Protein AF-A0A0B1RW15-F1 (afdb_monomer)

Radius of gyration: 26.06 Å; Cα contacts (8 Å, |Δi|>4): 80; chains: 1; bounding box: 58×46×74 Å

Secondary structure (DSSP, 8-state):
-PPPPP------S------EEEEEETTTEEEEEE-HHHHHHHHTTS----GGGEEEEETT-TTS-HHHHHHHHHH-TT---EEEEE--S------

Structure (mmCIF, N/CA/C/O backbone):
data_AF-A0A0B1RW15-F1
#
_entry.id   AF-A0A0B1RW15-F1
#
loop_
_atom_site.group_PDB
_atom_site.id
_atom_site.type_symbol
_atom_site.label_atom_id
_atom_site.label_alt_id
_atom_site.label_comp_id
_atom_site.label_asym_id
_atom_site.label_entity_id
_atom_site.label_seq_id
_atom_site.pdbx_PDB_ins_code
_atom_site.Cartn_x
_atom_site.Cartn_y
_atom_site.Cartn_z
_atom_site.occupancy
_atom_site.B_iso_or_equiv
_atom_site.auth_seq_id
_atom_site.auth_comp_id
_atom_site.auth_asym_id
_atom_site.auth_atom_id
_atom_site.pdbx_PDB_model_num
ATOM 1 N N . MET A 1 1 ? 38.958 -29.297 -47.830 1.00 41.06 1 MET A N 1
ATOM 2 C CA . MET A 1 1 ? 37.946 -29.632 -46.806 1.00 41.06 1 MET A CA 1
ATOM 3 C C . MET A 1 1 ? 37.979 -28.522 -45.772 1.00 41.06 1 MET A C 1
ATOM 5 O O . MET A 1 1 ? 38.967 -28.417 -45.061 1.00 41.06 1 MET A O 1
ATOM 9 N N . LYS A 1 2 ? 37.009 -27.605 -45.810 1.00 40.44 2 LYS A N 1
ATOM 10 C CA . LYS A 1 2 ? 36.948 -26.427 -44.935 1.00 40.44 2 LYS A CA 1
ATOM 11 C C . LYS A 1 2 ? 35.933 -26.753 -43.839 1.00 40.44 2 LYS A C 1
ATOM 13 O O . LYS A 1 2 ? 34.801 -27.083 -44.165 1.00 40.44 2 LYS A O 1
ATOM 18 N N . THR A 1 3 ? 36.380 -26.771 -42.589 1.00 44.69 3 THR A N 1
ATOM 19 C CA . THR A 1 3 ? 35.571 -27.113 -41.415 1.00 44.69 3 THR A CA 1
ATOM 20 C C . THR A 1 3 ? 34.525 -26.028 -41.178 1.00 44.69 3 THR A C 1
ATOM 22 O O . THR A 1 3 ? 34.883 -24.874 -40.949 1.00 44.69 3 THR A O 1
ATOM 25 N N . GLU A 1 4 ? 33.248 -26.392 -41.266 1.00 47.50 4 GLU A N 1
ATOM 26 C CA . GLU A 1 4 ? 32.122 -25.534 -40.902 1.00 47.50 4 GLU A CA 1
ATOM 27 C C . GLU A 1 4 ? 31.978 -25.528 -39.377 1.00 47.50 4 GLU A C 1
ATOM 29 O O . GLU A 1 4 ? 31.779 -26.564 -38.744 1.00 47.50 4 GLU A O 1
ATOM 34 N N . THR A 1 5 ? 32.131 -24.356 -38.772 1.00 52.34 5 THR A N 1
ATOM 35 C CA . THR A 1 5 ? 31.755 -24.109 -37.377 1.00 52.34 5 THR A CA 1
ATOM 36 C C . THR A 1 5 ? 30.232 -24.024 -37.269 1.00 52.34 5 THR A C 1
ATOM 38 O O . THR A 1 5 ? 29.633 -23.275 -38.044 1.00 52.34 5 THR A O 1
ATOM 41 N N . PRO A 1 6 ? 29.591 -24.726 -36.318 1.00 46.72 6 PRO A N 1
ATOM 42 C CA . PRO A 1 6 ? 28.156 -24.608 -36.119 1.00 46.72 6 PRO A CA 1
ATOM 43 C C . PRO A 1 6 ? 27.838 -23.237 -35.517 1.00 46.72 6 PRO A C 1
ATOM 45 O O . PRO A 1 6 ? 28.369 -22.861 -34.471 1.00 46.72 6 PRO A O 1
ATOM 48 N N . VAL A 1 7 ? 26.972 -22.483 -36.191 1.00 52.69 7 VAL A N 1
ATOM 49 C CA . VAL A 1 7 ? 26.355 -21.278 -35.632 1.00 52.69 7 VAL A CA 1
ATOM 50 C C . VAL A 1 7 ? 25.338 -21.747 -34.596 1.00 52.69 7 VAL A C 1
ATOM 52 O O . VAL A 1 7 ? 24.288 -22.278 -34.947 1.00 52.69 7 VAL A O 1
ATOM 55 N N . VAL A 1 8 ? 25.671 -21.593 -33.316 1.00 50.97 8 VAL A N 1
ATOM 56 C CA . VAL A 1 8 ? 24.715 -21.788 -32.223 1.00 50.97 8 VAL A CA 1
ATOM 57 C C . VAL A 1 8 ? 23.855 -20.529 -32.154 1.00 50.97 8 VAL A C 1
ATOM 59 O O . VAL A 1 8 ? 24.303 -19.485 -31.686 1.00 50.97 8 VAL A O 1
ATOM 62 N N . SER A 1 9 ? 22.634 -20.620 -32.679 1.00 49.78 9 SER A N 1
ATOM 63 C CA . SER A 1 9 ? 21.585 -19.630 -32.443 1.00 49.78 9 SER A CA 1
ATOM 64 C C . SER A 1 9 ? 21.089 -19.804 -31.008 1.00 49.78 9 SER A C 1
ATOM 66 O O . SER A 1 9 ? 20.499 -20.829 -30.690 1.00 49.78 9 SER A O 1
ATOM 68 N N . LEU A 1 10 ? 21.350 -18.827 -30.135 1.00 51.31 10 LEU A N 1
ATOM 69 C CA . LEU A 1 10 ? 20.796 -18.755 -28.773 1.00 51.31 10 LEU A CA 1
ATOM 70 C C . LEU A 1 10 ? 19.471 -17.974 -28.743 1.00 51.31 10 LEU A C 1
ATOM 72 O O . LEU A 1 10 ? 19.195 -17.245 -27.798 1.00 51.31 10 LEU A O 1
ATOM 76 N N . LEU A 1 11 ? 18.670 -18.084 -29.800 1.00 53.00 11 LEU A N 1
ATOM 77 C CA . LEU A 1 11 ? 17.348 -17.463 -29.883 1.00 53.00 11 LEU A CA 1
ATOM 78 C C . LEU A 1 11 ? 16.269 -18.544 -29.920 1.00 53.00 11 LEU A C 1
ATOM 80 O O . LEU A 1 11 ? 15.441 -18.566 -30.819 1.00 53.00 11 LEU A O 1
ATOM 84 N N . ASP A 1 12 ? 16.320 -19.448 -28.949 1.00 48.28 12 ASP A N 1
ATOM 85 C CA . ASP A 1 12 ? 15.223 -20.353 -28.617 1.00 48.28 12 ASP A CA 1
ATOM 86 C C . ASP A 1 12 ? 14.981 -20.230 -27.115 1.00 48.28 12 ASP A C 1
ATOM 88 O O . ASP A 1 12 ? 15.368 -21.085 -26.332 1.00 48.28 12 ASP A O 1
ATOM 92 N N . ASP A 1 13 ? 14.442 -19.084 -26.719 1.00 43.59 13 ASP A N 1
ATOM 93 C CA . ASP A 1 13 ? 13.464 -18.993 -25.642 1.00 43.59 13 ASP A CA 1
ATOM 94 C C . ASP A 1 13 ? 12.800 -17.623 -25.741 1.00 43.59 13 ASP A C 1
ATOM 96 O O . ASP A 1 13 ? 13.438 -16.603 -26.004 1.00 43.59 13 ASP A O 1
ATOM 100 N N . SER A 1 14 ? 11.481 -17.620 -25.607 1.00 49.62 14 SER A N 1
ATOM 101 C CA . SER A 1 14 ? 10.624 -16.443 -25.615 1.00 49.62 14 SER A CA 1
ATOM 102 C C . SER A 1 14 ? 11.134 -15.385 -24.635 1.00 49.62 14 SER A C 1
ATOM 104 O O . SER A 1 14 ? 10.841 -15.435 -23.440 1.00 49.62 14 SER A O 1
ATOM 106 N N . VAL A 1 15 ? 11.878 -14.402 -25.134 1.00 52.00 15 VAL A N 1
ATOM 107 C CA . VAL A 1 15 ? 12.130 -13.180 -24.382 1.00 52.00 15 VAL A CA 1
ATOM 108 C C . VAL A 1 15 ? 10.812 -12.418 -24.398 1.00 52.00 15 VAL A C 1
ATOM 110 O O . VAL A 1 15 ? 10.467 -11.795 -25.401 1.00 52.00 15 VAL A O 1
ATOM 113 N N . ASN A 1 16 ? 10.045 -12.510 -23.310 1.00 47.12 16 ASN A N 1
ATOM 114 C CA . ASN A 1 16 ? 9.023 -11.515 -23.003 1.00 47.12 16 ASN A CA 1
ATOM 115 C C . ASN A 1 16 ? 9.764 -10.179 -22.908 1.00 47.12 16 ASN A C 1
ATOM 117 O O . ASN A 1 16 ? 10.417 -9.891 -21.909 1.00 47.12 16 ASN A O 1
ATOM 121 N N . THR A 1 17 ? 9.785 -9.427 -24.005 1.00 49.53 17 THR A N 1
ATOM 122 C CA . THR A 1 17 ? 10.503 -8.161 -24.091 1.00 49.53 17 THR A CA 1
ATOM 123 C C . THR A 1 17 ? 9.790 -7.146 -23.213 1.00 49.53 17 THR A C 1
ATOM 125 O O . THR A 1 17 ? 8.783 -6.575 -23.622 1.00 49.53 17 THR A O 1
ATOM 128 N N . THR A 1 18 ? 10.304 -6.945 -22.006 1.00 58.50 18 THR A N 1
ATOM 129 C CA . THR A 1 18 ? 9.973 -5.807 -21.155 1.00 58.50 18 THR A CA 1
ATOM 130 C C . THR A 1 18 ? 10.603 -4.551 -21.763 1.00 58.50 18 THR A C 1
ATOM 132 O O . THR A 1 18 ? 11.801 -4.522 -22.054 1.00 58.50 18 THR A O 1
ATOM 135 N N . LEU A 1 19 ? 9.789 -3.530 -22.041 1.00 60.56 19 LEU A N 1
ATOM 136 C CA . LEU A 1 19 ? 10.249 -2.277 -22.642 1.00 60.56 19 LEU A CA 1
ATOM 137 C C . LEU A 1 19 ? 10.918 -1.406 -21.573 1.00 60.56 19 LEU A C 1
ATOM 139 O O . LEU A 1 19 ? 10.254 -0.837 -20.714 1.00 60.56 19 LEU A O 1
ATOM 143 N N . LEU A 1 20 ? 12.245 -1.309 -21.630 1.00 64.69 20 LEU A N 1
ATOM 144 C CA . LEU A 1 20 ? 13.030 -0.358 -20.846 1.00 64.69 20 LEU A CA 1
ATOM 145 C C . LEU A 1 20 ? 13.513 0.752 -21.780 1.00 64.69 20 LEU A C 1
ATOM 147 O O . LEU A 1 20 ? 14.348 0.487 -22.647 1.00 64.69 20 LEU A O 1
ATOM 151 N N . ASP A 1 21 ? 13.010 1.973 -21.596 1.00 68.62 21 ASP A N 1
ATOM 152 C CA . ASP A 1 21 ? 13.478 3.143 -22.342 1.00 68.62 21 ASP A CA 1
ATOM 153 C C . ASP A 1 21 ? 14.443 3.976 -21.490 1.00 68.62 21 ASP A C 1
ATOM 155 O O . ASP A 1 21 ? 14.184 4.270 -20.316 1.00 68.6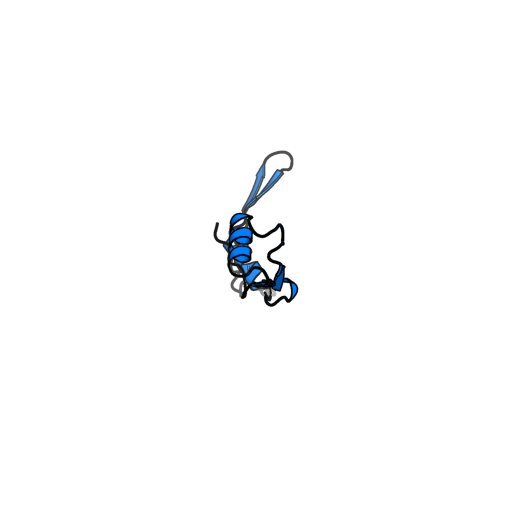2 21 ASP A O 1
ATOM 159 N N . VAL A 1 22 ? 15.586 4.315 -22.085 1.00 71.88 22 VAL A N 1
ATOM 160 C CA . VAL A 1 22 ? 16.679 5.039 -21.433 1.00 71.88 22 VAL A CA 1
ATOM 161 C C . VAL A 1 22 ? 17.061 6.213 -22.316 1.00 71.88 22 VAL A C 1
ATOM 163 O O . VAL A 1 22 ? 17.626 6.034 -23.395 1.00 71.88 22 VAL A O 1
ATOM 166 N N . GLU A 1 23 ? 16.806 7.421 -21.823 1.00 72.31 23 GLU A N 1
ATOM 167 C CA . GLU A 1 23 ? 17.173 8.658 -22.506 1.00 72.31 23 GLU A CA 1
ATOM 168 C C . GLU A 1 23 ? 18.361 9.319 -21.794 1.00 72.31 23 GLU A C 1
ATOM 170 O O . GLU A 1 23 ? 18.379 9.463 -20.567 1.00 72.31 23 GLU A O 1
ATOM 175 N N . LEU A 1 24 ? 19.370 9.716 -22.576 1.00 66.56 24 LEU A N 1
ATOM 176 C CA . LEU A 1 24 ? 20.543 10.450 -22.105 1.00 66.56 24 LEU A CA 1
ATOM 177 C C . LEU A 1 24 ? 20.440 11.906 -22.562 1.00 66.56 24 LEU A C 1
ATOM 179 O O . LEU A 1 24 ? 20.525 12.196 -23.756 1.00 66.56 24 LEU A O 1
ATOM 183 N N . THR A 1 25 ? 20.294 12.824 -21.609 1.00 63.44 25 THR A N 1
ATOM 184 C CA . THR A 1 25 ? 20.196 14.269 -21.871 1.00 63.44 25 THR A CA 1
ATOM 185 C C . THR A 1 25 ? 21.321 15.031 -21.171 1.00 63.44 25 THR A C 1
ATOM 187 O O . THR A 1 25 ? 21.403 15.011 -19.946 1.00 63.44 25 THR A O 1
ATOM 190 N N . GLY A 1 26 ? 22.144 15.764 -21.932 1.00 69.56 26 GLY A N 1
ATOM 191 C CA . GLY A 1 26 ? 23.170 16.678 -21.396 1.00 69.56 26 GLY A CA 1
ATOM 192 C C . GLY A 1 26 ? 24.353 16.003 -20.679 1.00 69.56 26 GLY A C 1
ATOM 193 O O . GLY A 1 26 ? 24.573 14.808 -20.856 1.00 69.56 26 GLY A O 1
ATOM 194 N N . ASP A 1 27 ? 25.115 16.789 -19.900 1.00 67.44 27 ASP A N 1
ATOM 195 C CA . ASP A 1 27 ? 26.316 16.378 -19.135 1.00 67.44 27 ASP A CA 1
ATOM 196 C C . ASP A 1 27 ? 25.970 15.431 -17.957 1.00 67.44 27 ASP A C 1
ATOM 198 O O . ASP A 1 27 ? 26.183 15.759 -16.796 1.00 67.44 27 ASP A O 1
ATOM 202 N N . ASP A 1 28 ? 25.447 14.241 -18.260 1.00 68.31 28 ASP A N 1
ATOM 203 C CA . ASP A 1 28 ? 25.238 13.101 -17.348 1.00 68.31 28 ASP A CA 1
ATOM 204 C C . ASP A 1 28 ? 23.908 13.059 -16.561 1.00 68.31 28 ASP A C 1
ATOM 206 O O . ASP A 1 28 ? 23.891 12.751 -15.366 1.00 68.31 28 ASP A O 1
ATOM 210 N N . LEU A 1 29 ? 22.758 13.275 -17.218 1.00 68.56 29 LEU A N 1
ATOM 211 C CA . LEU A 1 29 ? 21.457 12.865 -16.663 1.00 68.56 29 LEU A CA 1
ATOM 212 C C . LEU A 1 29 ? 20.890 11.653 -17.417 1.00 68.56 29 LEU A C 1
ATOM 214 O O . LEU A 1 29 ? 20.565 11.741 -18.602 1.00 68.56 29 LEU A O 1
ATOM 218 N N . VAL A 1 30 ? 20.746 10.535 -16.699 1.00 79.81 30 VAL A N 1
ATOM 219 C CA . VAL A 1 30 ? 20.063 9.320 -17.167 1.00 79.81 30 VAL A CA 1
ATOM 220 C C . VAL A 1 30 ? 18.615 9.364 -16.691 1.00 79.81 30 VAL A C 1
ATOM 222 O O . VAL A 1 30 ? 18.367 9.358 -15.484 1.00 79.81 30 VAL A O 1
ATOM 225 N N . THR A 1 31 ? 17.666 9.370 -17.625 1.00 82.19 31 THR A N 1
ATOM 226 C CA . THR A 1 31 ? 16.239 9.214 -17.312 1.00 82.19 31 THR A CA 1
ATOM 227 C C . THR A 1 31 ? 15.802 7.799 -17.673 1.00 82.19 31 THR A C 1
ATOM 229 O O . THR A 1 31 ? 16.067 7.337 -18.781 1.00 82.19 31 THR A O 1
ATOM 232 N N . VAL A 1 32 ? 15.151 7.109 -16.730 1.00 81.44 32 VAL A N 1
ATOM 233 C CA . VAL A 1 32 ? 14.654 5.738 -16.910 1.00 81.44 32 VAL A CA 1
ATOM 234 C C . VAL A 1 32 ? 13.143 5.729 -16.754 1.00 81.44 32 VAL A C 1
ATOM 236 O O . VAL A 1 32 ? 12.627 6.114 -15.702 1.00 81.44 32 VAL A O 1
ATOM 239 N N . TRP A 1 33 ? 12.451 5.257 -17.786 1.00 84.94 33 TRP A N 1
ATOM 240 C CA . TRP A 1 33 ? 11.005 5.064 -17.773 1.00 84.94 33 TRP A CA 1
ATOM 241 C C . TRP A 1 33 ? 10.687 3.575 -17.632 1.00 84.94 33 TRP A C 1
ATOM 243 O O . TRP A 1 33 ? 11.262 2.741 -18.331 1.00 84.94 33 TRP A O 1
ATOM 253 N N . LEU A 1 34 ? 9.791 3.244 -16.700 1.00 83.50 34 LEU A N 1
ATOM 254 C CA . LEU A 1 34 ? 9.369 1.874 -16.413 1.00 83.50 34 LEU A CA 1
ATOM 255 C C . LEU A 1 34 ? 7.854 1.771 -16.547 1.00 83.50 34 LEU A C 1
ATOM 257 O O . LEU A 1 34 ? 7.120 2.521 -15.903 1.00 83.50 34 LEU A O 1
ATOM 261 N N . GLU A 1 35 ? 7.407 0.824 -17.364 1.00 88.06 35 GLU A N 1
ATOM 262 C CA . GLU A 1 35 ? 5.992 0.486 -17.487 1.00 88.06 35 GLU A CA 1
ATOM 263 C C . GLU A 1 35 ? 5.497 -0.242 -16.228 1.00 88.06 35 GLU A C 1
ATOM 265 O O . GLU A 1 35 ? 6.236 -0.988 -15.576 1.00 88.06 35 GLU A O 1
ATOM 270 N N . ASP A 1 36 ? 4.218 -0.059 -15.900 1.00 87.56 36 ASP A N 1
ATOM 271 C CA . ASP A 1 36 ? 3.554 -0.740 -14.785 1.00 87.56 36 ASP A CA 1
ATOM 272 C C . ASP A 1 36 ? 3.580 -2.269 -14.944 1.00 87.56 36 ASP A C 1
ATOM 274 O O . ASP A 1 36 ? 3.734 -2.987 -13.955 1.00 87.56 36 ASP A O 1
ATOM 278 N N . GLY A 1 37 ? 3.532 -2.768 -16.184 1.00 88.50 37 GLY A N 1
ATOM 279 C CA . GLY A 1 37 ? 3.728 -4.176 -16.530 1.00 88.50 37 GLY A CA 1
ATOM 280 C C . GLY A 1 37 ? 5.039 -4.752 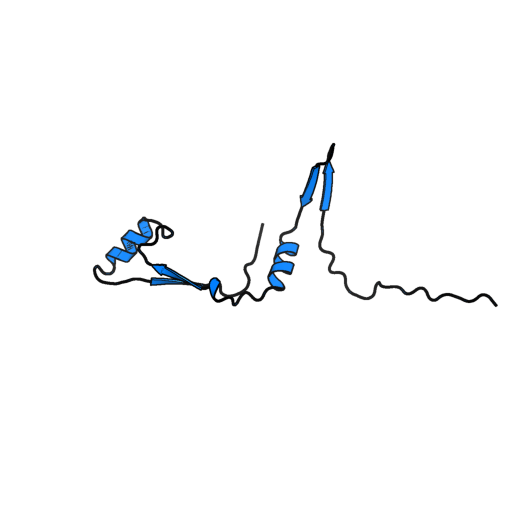-15.989 1.00 88.50 37 GLY A C 1
ATOM 281 O O . GLY A 1 37 ? 5.021 -5.807 -15.363 1.00 88.50 37 GLY A O 1
ATOM 282 N N . ILE A 1 38 ? 6.154 -4.022 -16.115 1.00 87.94 38 ILE A N 1
ATOM 283 C CA . ILE A 1 38 ? 7.463 -4.470 -15.607 1.00 87.94 38 ILE A CA 1
ATOM 284 C C . ILE A 1 38 ? 7.427 -4.611 -14.089 1.00 87.94 38 ILE A C 1
ATOM 286 O O . ILE A 1 38 ? 7.949 -5.575 -13.529 1.00 87.94 38 ILE A O 1
ATOM 290 N N . VAL A 1 39 ? 6.810 -3.648 -13.406 1.00 89.31 39 VAL A N 1
ATOM 291 C CA . VAL A 1 39 ? 6.719 -3.699 -11.950 1.00 89.31 39 VAL A CA 1
ATOM 292 C C . VAL A 1 39 ? 5.815 -4.853 -11.527 1.00 89.31 39 VAL A C 1
ATOM 294 O O . VAL A 1 39 ? 6.190 -5.614 -10.643 1.00 89.31 39 VAL A O 1
ATOM 297 N N . ASN A 1 40 ? 4.677 -5.050 -12.189 1.00 91.12 40 ASN A N 1
ATOM 298 C CA . ASN A 1 40 ? 3.773 -6.163 -11.905 1.00 91.12 40 ASN A CA 1
ATOM 299 C C . ASN A 1 40 ? 4.431 -7.537 -12.134 1.00 91.12 40 ASN A C 1
ATOM 301 O O . ASN A 1 40 ? 4.265 -8.419 -11.292 1.00 91.12 40 ASN A O 1
ATOM 305 N N . ASP A 1 41 ? 5.240 -7.700 -13.183 1.00 89.88 41 ASP A N 1
ATOM 306 C CA . ASP A 1 41 ? 6.000 -8.933 -13.442 1.00 89.88 41 ASP A CA 1
ATOM 307 C C . ASP A 1 41 ? 7.045 -9.223 -12.350 1.00 89.88 41 ASP A C 1
ATOM 309 O O . ASP A 1 41 ? 7.332 -10.380 -12.027 1.00 89.88 41 ASP A O 1
ATOM 313 N N . LEU A 1 42 ? 7.634 -8.179 -11.757 1.00 89.12 42 LEU A N 1
ATOM 314 C CA . LEU A 1 42 ? 8.525 -8.323 -10.603 1.00 89.12 42 LEU A CA 1
ATOM 315 C C . LEU A 1 42 ? 7.745 -8.680 -9.334 1.00 89.12 42 LEU A C 1
ATOM 317 O O . LEU A 1 42 ? 8.184 -9.535 -8.565 1.00 89.12 42 LEU A O 1
ATOM 321 N N . LEU A 1 43 ? 6.583 -8.057 -9.115 1.00 90.06 43 LEU A N 1
ATOM 322 C CA . LEU A 1 43 ? 5.718 -8.360 -7.973 1.00 90.06 43 LEU A CA 1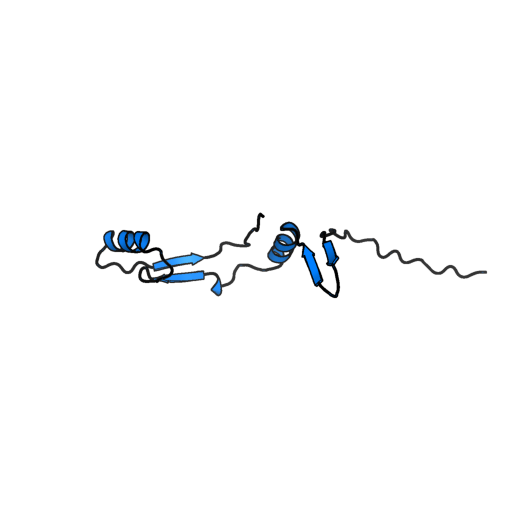
ATOM 323 C C . LEU A 1 43 ? 5.205 -9.811 -8.031 1.00 90.06 43 LEU A C 1
ATOM 325 O O . LEU A 1 43 ? 5.043 -10.427 -6.980 1.00 90.06 43 LEU A O 1
ATOM 329 N N . ASP A 1 44 ? 5.024 -10.388 -9.222 1.00 89.12 44 ASP A N 1
ATOM 330 C CA . ASP A 1 44 ? 4.599 -11.786 -9.412 1.00 89.12 44 ASP A CA 1
ATOM 331 C C . ASP A 1 44 ? 5.621 -12.824 -8.945 1.00 89.12 44 ASP A C 1
ATOM 333 O O . ASP A 1 44 ? 5.260 -13.956 -8.625 1.00 89.12 44 ASP A O 1
ATOM 337 N N . GLN A 1 45 ? 6.895 -12.447 -8.862 1.00 87.06 45 GLN A N 1
ATOM 338 C CA . GLN A 1 45 ? 7.968 -13.345 -8.432 1.00 87.06 45 GLN A CA 1
ATOM 339 C C . GLN A 1 45 ? 8.099 -13.428 -6.906 1.00 87.06 45 GLN A C 1
ATOM 341 O O . GLN A 1 45 ? 8.859 -14.251 -6.392 1.00 87.06 45 GLN A O 1
ATOM 346 N N . VAL A 1 46 ? 7.379 -12.577 -6.172 1.00 86.38 46 VAL A N 1
ATOM 347 C CA . VAL A 1 46 ? 7.439 -12.492 -4.712 1.00 86.38 46 VAL A CA 1
ATOM 348 C C . VAL A 1 46 ? 6.255 -13.238 -4.097 1.00 86.38 46 VAL A C 1
ATOM 350 O O . VAL A 1 46 ? 5.110 -13.063 -4.507 1.00 86.38 46 VAL A O 1
ATOM 353 N N . ASP A 1 47 ? 6.513 -14.050 -3.072 1.00 84.31 47 ASP A N 1
ATOM 354 C CA . ASP A 1 47 ? 5.446 -14.628 -2.253 1.00 84.31 47 ASP A CA 1
ATOM 355 C C . ASP A 1 47 ? 4.936 -13.590 -1.251 1.00 84.31 47 ASP A C 1
ATOM 357 O O . ASP A 1 47 ? 5.618 -13.256 -0.292 1.00 84.31 47 ASP A O 1
ATOM 361 N N . TRP A 1 48 ? 3.722 -13.088 -1.457 1.00 84.06 48 TRP A N 1
ATOM 362 C CA . TRP A 1 48 ? 3.135 -12.026 -0.635 1.00 84.06 48 TRP A CA 1
ATOM 363 C C . TRP A 1 48 ? 2.513 -12.507 0.678 1.00 84.06 48 TRP A C 1
ATOM 365 O O . TRP A 1 48 ? 1.866 -11.724 1.374 1.00 84.06 48 TRP A O 1
ATOM 375 N N . THR A 1 49 ? 2.693 -13.774 1.051 1.00 81.62 49 THR A N 1
ATOM 376 C CA . THR A 1 49 ? 2.154 -14.346 2.296 1.00 81.62 49 THR A CA 1
ATOM 377 C C . THR A 1 49 ? 3.013 -14.046 3.530 1.00 81.62 49 THR A C 1
ATOM 379 O O . THR A 1 49 ? 3.202 -14.882 4.411 1.00 81.62 49 THR A O 1
ATOM 382 N N . PHE A 1 50 ? 3.532 -12.825 3.638 1.00 82.06 50 PHE A N 1
ATOM 383 C CA . PHE A 1 50 ? 4.400 -12.462 4.748 1.00 82.06 50 PHE A CA 1
ATOM 384 C C . PHE A 1 50 ? 3.632 -12.154 6.038 1.00 82.06 50 PHE A C 1
ATOM 386 O O . PHE A 1 50 ? 2.644 -11.420 6.033 1.00 82.06 50 PHE A O 1
ATOM 393 N N . GLU A 1 51 ? 4.143 -12.615 7.183 1.00 80.88 51 GLU A N 1
ATOM 394 C CA . GLU A 1 51 ? 3.549 -12.294 8.489 1.00 80.88 51 GLU A CA 1
ATOM 395 C C . GLU A 1 51 ? 3.563 -10.789 8.786 1.00 80.88 51 GLU A C 1
ATOM 397 O O . GLU A 1 51 ? 2.592 -10.273 9.327 1.00 80.88 51 GLU A O 1
ATOM 402 N N . TRP A 1 52 ? 4.607 -10.069 8.359 1.00 77.56 52 TRP A N 1
ATOM 403 C CA . TRP A 1 52 ? 4.732 -8.618 8.552 1.00 77.56 52 TRP A CA 1
ATOM 404 C C . TRP A 1 52 ? 3.750 -7.793 7.706 1.00 77.56 52 TRP A C 1
ATOM 406 O O . TRP A 1 52 ? 3.572 -6.609 7.971 1.00 77.56 52 TRP A O 1
ATOM 416 N N . MET A 1 53 ? 3.083 -8.413 6.725 1.00 79.25 53 MET A N 1
ATOM 417 C CA . MET A 1 53 ? 1.966 -7.801 5.998 1.00 79.25 53 MET A CA 1
ATOM 418 C C . MET A 1 53 ? 0.643 -7.894 6.768 1.00 79.25 53 MET A C 1
ATOM 420 O O . MET A 1 53 ? -0.363 -7.377 6.286 1.00 79.25 53 MET A O 1
ATOM 424 N N . ASN A 1 54 ? 0.630 -8.555 7.933 1.00 82.00 54 ASN A N 1
ATOM 425 C CA . ASN A 1 54 ? -0.494 -8.575 8.859 1.00 82.00 54 ASN A CA 1
ATOM 426 C C . ASN A 1 54 ? -0.173 -7.690 10.063 1.00 82.00 54 ASN A C 1
ATOM 428 O O . ASN A 1 54 ? 0.704 -8.003 10.868 1.00 82.00 54 ASN A O 1
ATOM 432 N N . GLU A 1 55 ? -0.914 -6.601 10.215 1.00 82.50 55 GLU A N 1
ATOM 433 C CA . GLU A 1 55 ? -0.739 -5.661 11.311 1.00 82.50 55 GLU A CA 1
ATOM 434 C C . GLU A 1 55 ? -2.035 -5.518 12.109 1.00 82.50 55 GLU A C 1
ATOM 436 O O . GLU A 1 55 ? -3.136 -5.394 11.567 1.00 82.50 55 GLU A O 1
ATOM 441 N N . GLN A 1 56 ? -1.891 -5.520 13.431 1.00 80.88 56 GLN A N 1
ATOM 442 C CA . GLN A 1 56 ? -2.982 -5.262 14.356 1.00 80.88 56 GLN A CA 1
ATOM 443 C C . GLN A 1 56 ? -2.884 -3.825 14.865 1.00 80.88 56 GLN A C 1
ATOM 445 O O . GLN A 1 56 ? -2.033 -3.503 15.693 1.00 80.88 56 GLN A O 1
ATOM 450 N N . LEU A 1 57 ? -3.788 -2.969 14.400 1.00 79.94 57 LEU A N 1
ATOM 451 C CA . LEU A 1 57 ? -3.833 -1.562 14.773 1.00 79.94 57 LEU A CA 1
ATOM 452 C C . LEU A 1 57 ? -4.869 -1.331 15.885 1.00 79.94 57 LEU A C 1
ATOM 454 O O . LEU A 1 57 ? -6.048 -1.660 15.707 1.00 79.94 57 LEU A O 1
ATOM 458 N N . PRO A 1 58 ? -4.480 -0.743 17.032 1.00 78.69 58 PRO A N 1
ATOM 459 C CA . PRO A 1 58 ? -5.447 -0.322 18.038 1.00 78.69 58 PRO A CA 1
ATOM 460 C C . PRO A 1 58 ? -6.265 0.861 17.508 1.00 78.69 58 PRO A C 1
ATOM 462 O O . PRO A 1 58 ? -5.728 1.724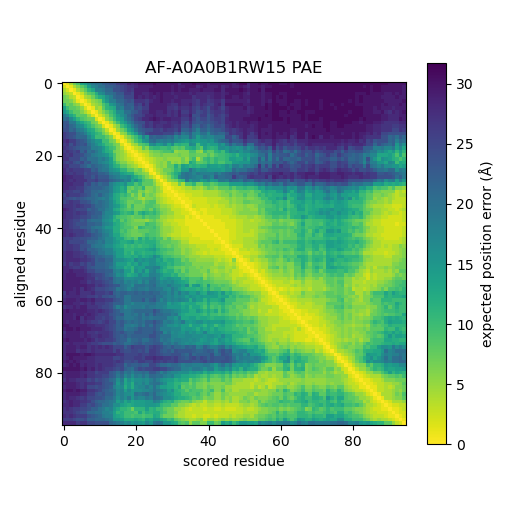 16.816 1.00 78.69 58 PRO A O 1
ATOM 465 N N . VAL A 1 59 ? -7.540 0.982 17.891 1.00 74.75 59 VAL A N 1
ATOM 466 C CA . VAL A 1 59 ? -8.380 2.136 17.486 1.00 74.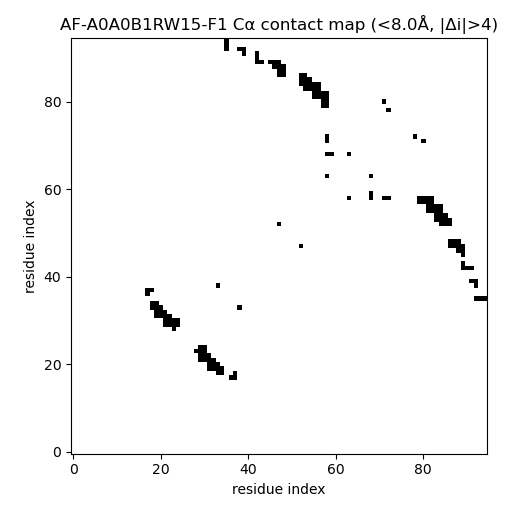75 59 VAL A CA 1
ATOM 467 C C . VAL A 1 59 ? -7.901 3.492 18.013 1.00 74.75 59 VAL A C 1
ATOM 469 O O . VAL A 1 59 ? -8.331 4.544 17.548 1.00 74.75 59 VAL A O 1
ATOM 472 N N . THR A 1 60 ? -6.980 3.494 18.971 1.00 74.38 60 THR A N 1
ATOM 473 C CA . THR A 1 60 ? -6.284 4.699 19.435 1.00 74.38 60 THR A CA 1
ATOM 474 C C . THR A 1 60 ? -5.122 5.109 18.528 1.00 74.38 60 THR A C 1
ATOM 476 O O . THR A 1 60 ? -4.541 6.172 18.751 1.00 74.38 60 THR A O 1
ATOM 479 N N . SER A 1 61 ? -4.778 4.298 17.521 1.00 77.25 61 SER A N 1
ATOM 480 C CA . SER A 1 61 ? -3.658 4.544 16.616 1.00 77.25 61 SER A CA 1
ATOM 481 C C . SER A 1 61 ? -3.819 5.880 15.881 1.00 77.25 61 SER A C 1
ATOM 483 O O . SER A 1 61 ? -4.899 6.163 15.355 1.00 77.25 61 SER A O 1
ATOM 485 N N . PRO A 1 62 ? -2.753 6.695 15.781 1.00 81.00 62 PRO A N 1
ATOM 486 C CA . PRO A 1 62 ? -2.772 7.934 15.005 1.00 81.00 62 PRO A CA 1
ATOM 487 C C . PRO A 1 62 ? -2.883 7.691 13.491 1.00 81.00 62 PRO A C 1
ATOM 489 O O . PRO A 1 62 ? -3.156 8.631 12.754 1.00 81.00 62 PRO A O 1
ATOM 492 N N . VAL A 1 63 ? -2.681 6.450 13.032 1.00 83.69 63 VAL A N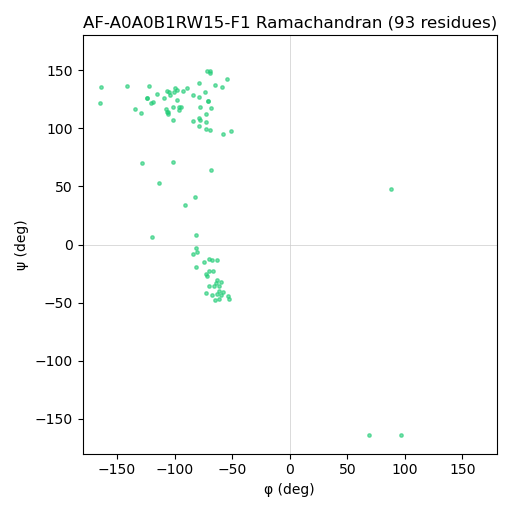 1
ATOM 493 C CA . VAL A 1 63 ? -2.820 6.049 11.621 1.00 83.69 63 VAL A CA 1
ATOM 494 C C . VAL A 1 63 ? -4.291 6.006 11.194 1.00 83.69 63 VAL A C 1
ATOM 496 O O . VAL A 1 63 ? -4.605 6.173 10.019 1.00 83.69 63 VAL A O 1
ATOM 499 N N . ILE A 1 64 ? -5.211 5.807 12.144 1.00 79.31 64 ILE A N 1
ATOM 500 C CA . ILE A 1 64 ? -6.647 5.788 11.862 1.00 79.31 64 ILE A CA 1
ATOM 501 C C . ILE A 1 64 ? -7.164 7.237 11.850 1.00 79.31 64 ILE A C 1
ATOM 503 O O . ILE A 1 64 ? -6.938 7.962 12.827 1.00 79.31 64 ILE A O 1
ATOM 507 N N . PRO A 1 65 ? -7.890 7.664 10.797 1.00 85.06 65 PRO A N 1
ATOM 508 C CA . PRO A 1 65 ? -8.462 9.004 10.721 1.00 85.06 65 PRO A CA 1
ATOM 509 C C . PRO A 1 65 ? -9.337 9.349 11.940 1.00 85.06 65 PRO A C 1
ATOM 511 O O . PRO A 1 65 ? -10.084 8.480 12.406 1.0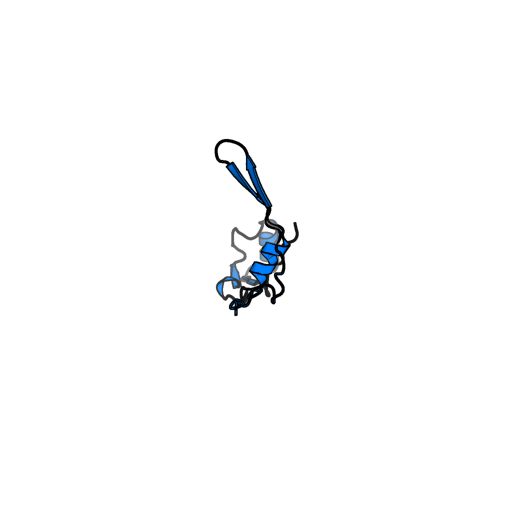0 85.06 65 PRO A O 1
ATOM 514 N N . PRO A 1 66 ? -9.302 10.602 12.438 1.00 83.44 66 PRO A N 1
ATOM 515 C CA . PRO A 1 66 ? -10.022 11.011 13.648 1.00 83.44 66 PRO A CA 1
ATOM 516 C C . PRO A 1 66 ? -11.516 10.669 13.620 1.00 83.44 66 PRO A C 1
ATOM 518 O O . PRO A 1 66 ? -12.005 10.036 14.552 1.00 83.44 66 PRO A O 1
ATOM 521 N N . ASP A 1 67 ? -12.205 10.966 12.516 1.00 84.19 67 ASP A N 1
ATOM 522 C CA . ASP A 1 67 ? -13.644 10.715 12.351 1.00 84.19 67 ASP A CA 1
ATOM 523 C C . ASP A 1 67 ? -14.002 9.231 12.532 1.00 84.19 67 ASP A C 1
ATOM 525 O O . ASP A 1 67 ? -14.988 8.873 13.176 1.00 84.19 67 ASP A O 1
ATOM 529 N N . SER A 1 68 ? -13.163 8.338 11.995 1.00 80.88 68 SER A N 1
ATOM 530 C CA . SER A 1 68 ? -13.346 6.890 12.138 1.00 80.88 68 SER A CA 1
ATOM 531 C C . SER A 1 68 ? -13.078 6.427 13.569 1.00 80.88 68 SER A C 1
ATOM 533 O O . SER A 1 68 ? -13.763 5.533 14.062 1.00 80.88 68 SER A O 1
ATOM 535 N N . ARG A 1 69 ? -12.113 7.042 14.264 1.00 76.88 69 ARG A N 1
ATOM 536 C CA . ARG A 1 69 ? -11.827 6.736 15.673 1.00 76.88 69 ARG A CA 1
ATOM 537 C C . ARG A 1 69 ? -12.998 7.123 16.566 1.00 76.88 69 ARG A C 1
ATOM 539 O O . ARG A 1 69 ? -13.435 6.302 17.366 1.00 76.88 69 ARG A O 1
ATOM 546 N N . GLU A 1 70 ? -13.533 8.330 16.398 1.00 79.50 70 GLU A N 1
ATOM 547 C CA . GLU A 1 70 ? -14.685 8.814 17.168 1.00 79.50 70 GLU A CA 1
ATOM 548 C C . GLU A 1 70 ? -15.916 7.923 16.959 1.00 79.50 70 GLU A C 1
ATOM 550 O O . GLU A 1 70 ? -16.563 7.511 17.928 1.00 79.50 70 GLU A O 1
ATOM 555 N N . PHE A 1 71 ? -16.179 7.520 15.713 1.00 81.62 71 PHE A N 1
ATOM 556 C CA . PHE A 1 71 ? -17.245 6.573 15.394 1.00 81.62 71 PHE A CA 1
ATOM 557 C C . PHE A 1 71 ? -17.047 5.199 16.059 1.00 81.62 71 PHE A C 1
ATOM 559 O O . PHE A 1 71 ? -17.960 4.662 16.683 1.00 81.62 71 PHE A O 1
ATOM 566 N N . LEU A 1 72 ? -15.847 4.619 15.989 1.00 74.12 72 LEU A N 1
ATOM 567 C CA . LEU A 1 72 ? -15.583 3.313 16.604 1.00 74.12 72 LEU A CA 1
ATOM 568 C C . LEU A 1 72 ? -15.691 3.369 18.134 1.00 74.12 72 LEU A C 1
ATOM 570 O O . LEU A 1 72 ? -16.221 2.445 18.746 1.00 74.12 72 LEU A O 1
ATOM 574 N N . THR A 1 73 ? -15.273 4.475 18.756 1.00 71.56 73 THR A N 1
ATOM 575 C CA . THR A 1 73 ? -15.420 4.666 20.209 1.00 71.56 73 THR A CA 1
ATOM 576 C C . THR A 1 73 ? -16.864 4.880 20.670 1.00 71.56 73 THR A C 1
ATOM 578 O O . THR A 1 73 ? -17.180 4.591 21.822 1.00 71.56 73 THR A O 1
ATOM 581 N N . THR A 1 74 ? -17.764 5.338 19.793 1.00 75.38 74 THR A N 1
ATOM 582 C CA . THR A 1 74 ? -19.185 5.542 20.133 1.00 75.38 74 THR A CA 1
ATOM 583 C C . THR A 1 74 ? -20.014 4.260 20.071 1.00 75.38 74 THR A C 1
ATOM 585 O O . THR A 1 74 ? -21.068 4.196 20.700 1.00 75.38 74 THR A O 1
ATOM 588 N N . LEU A 1 75 ? -19.541 3.215 19.382 1.00 72.69 75 LEU A N 1
ATOM 589 C CA . LEU A 1 75 ? -20.236 1.923 19.301 1.00 72.69 75 LEU A CA 1
ATOM 590 C C . LEU A 1 75 ? -20.191 1.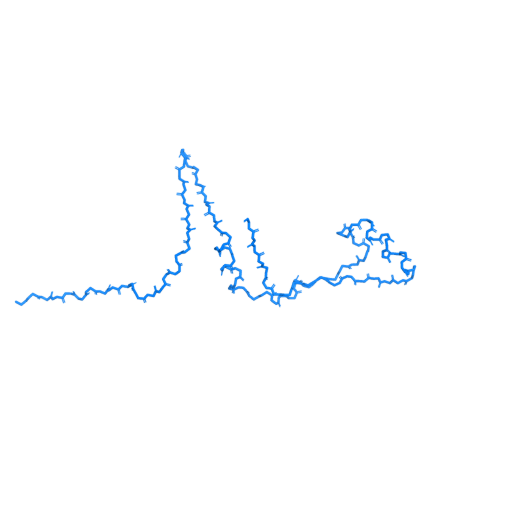129 20.617 1.00 72.69 75 LEU A C 1
ATOM 592 O O . LEU A 1 75 ? -21.080 0.316 20.867 1.00 72.69 75 LEU A O 1
ATOM 596 N N . CYS A 1 76 ? -19.170 1.341 21.453 1.00 66.06 76 CYS A N 1
ATOM 597 C CA . CYS A 1 76 ? -19.064 0.743 22.782 1.00 66.06 76 CYS A CA 1
ATOM 598 C C . CYS A 1 76 ? -18.001 1.470 23.618 1.00 66.06 76 CYS A C 1
ATOM 600 O O . CYS A 1 76 ? -16.828 1.494 23.251 1.00 66.06 76 CYS A O 1
ATOM 602 N N . THR A 1 77 ? -18.394 2.006 24.774 1.00 66.19 77 THR A N 1
ATOM 60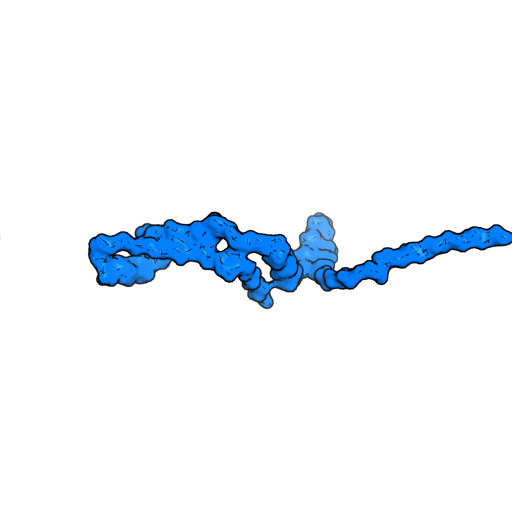3 C CA . THR A 1 77 ? -17.526 2.808 25.656 1.00 66.19 77 THR A CA 1
ATOM 604 C C . THR A 1 77 ? -16.500 1.993 26.449 1.00 66.19 77 THR A C 1
ATOM 606 O O . THR A 1 77 ? -15.561 2.571 26.987 1.00 66.19 77 THR A O 1
ATOM 609 N N . GLU A 1 78 ? -16.656 0.667 26.523 1.00 65.75 78 GLU A N 1
ATOM 610 C CA . GLU A 1 78 ? -15.768 -0.242 27.274 1.00 65.75 78 GLU A CA 1
ATOM 611 C C . GLU A 1 78 ? -15.096 -1.305 26.386 1.00 65.75 78 GLU A C 1
ATOM 613 O O . GLU A 1 78 ? -14.417 -2.203 26.882 1.00 65.75 78 GLU A O 1
ATOM 618 N N . CYS A 1 79 ? -15.264 -1.222 25.064 1.00 65.88 79 CYS A N 1
ATOM 619 C CA . CYS A 1 79 ? -14.725 -2.219 24.149 1.00 65.88 79 CYS A CA 1
ATOM 620 C C . CYS A 1 79 ? -13.345 -1.813 23.638 1.00 65.88 79 CYS A C 1
ATOM 622 O O . CYS A 1 79 ? -13.133 -0.705 23.143 1.00 65.88 79 CYS A O 1
ATOM 624 N N . TYR A 1 80 ? -12.411 -2.759 23.691 1.00 65.69 80 TYR A N 1
ATOM 625 C CA . TYR A 1 80 ? -11.153 -2.659 22.967 1.00 65.69 80 TYR A CA 1
ATOM 626 C C . TYR A 1 80 ? -11.372 -3.155 21.537 1.00 65.69 80 TYR A C 1
ATOM 628 O O . TYR A 1 80 ? -11.540 -4.350 21.298 1.00 65.69 80 TYR A O 1
ATOM 636 N N . PHE A 1 81 ? -11.405 -2.227 20.586 1.00 68.44 81 PHE A N 1
ATOM 637 C CA . PHE A 1 81 ? -11.479 -2.561 19.171 1.00 68.44 81 PHE A CA 1
ATOM 638 C C . PHE A 1 81 ? -10.070 -2.711 18.600 1.00 68.44 81 PHE A C 1
ATOM 640 O O . PHE A 1 81 ? -9.193 -1.870 18.824 1.00 68.44 81 PHE A O 1
ATOM 647 N N . GLN A 1 82 ? -9.876 -3.773 17.827 1.00 70.12 82 GLN A N 1
ATOM 648 C CA . GLN A 1 82 ? -8.626 -4.064 17.147 1.00 70.12 82 GLN A CA 1
ATOM 649 C C . GLN A 1 82 ? -8.898 -4.206 15.653 1.00 70.12 82 GLN A C 1
ATOM 651 O O . GLN A 1 82 ? -9.769 -4.974 15.244 1.00 70.12 82 GLN A O 1
ATOM 656 N N . VAL A 1 83 ? -8.172 -3.440 14.844 1.00 77.31 83 VAL A N 1
ATOM 657 C CA . VAL A 1 83 ? -8.276 -3.486 13.386 1.00 77.31 83 VAL A CA 1
ATOM 658 C C . VAL A 1 83 ? -7.179 -4.410 12.878 1.00 77.31 83 VAL A C 1
ATOM 660 O O . VAL A 1 83 ? -6.003 -4.149 13.109 1.00 77.31 83 VAL A O 1
ATOM 663 N N . ASN A 1 84 ? -7.561 -5.497 12.211 1.00 79.69 84 ASN A N 1
ATOM 664 C CA . ASN A 1 84 ? -6.612 -6.393 11.558 1.00 79.69 84 ASN A CA 1
ATOM 665 C C . ASN A 1 84 ? -6.502 -6.009 10.081 1.00 79.69 84 ASN A C 1
ATOM 667 O O . ASN A 1 84 ? -7.488 -6.103 9.344 1.00 79.69 84 ASN A O 1
ATOM 671 N N . VAL A 1 85 ? -5.321 -5.566 9.667 1.00 80.50 85 VAL A N 1
ATOM 672 C CA . VAL A 1 85 ? -5.016 -5.216 8.282 1.00 80.50 85 VAL A CA 1
ATOM 673 C C . VAL A 1 85 ? -4.084 -6.282 7.736 1.00 80.50 85 VAL A C 1
ATOM 675 O O . VAL A 1 85 ? -3.055 -6.560 8.336 1.00 80.50 85 VAL A O 1
ATOM 678 N N . GLY A 1 86 ? -4.453 -6.883 6.609 1.00 81.50 86 GLY A N 1
ATOM 679 C CA . GLY A 1 86 ? -3.656 -7.912 5.954 1.00 81.50 86 GLY A CA 1
ATOM 680 C C . GLY A 1 86 ? -3.713 -7.753 4.444 1.00 81.50 86 GLY A C 1
ATOM 681 O O . GLY A 1 86 ? -4.796 -7.539 3.891 1.00 81.50 86 GLY A O 1
ATOM 682 N N . ALA A 1 87 ? -2.575 -7.885 3.765 1.00 78.94 87 ALA A N 1
ATOM 683 C CA . ALA A 1 87 ? -2.572 -8.044 2.314 1.00 78.94 87 ALA A CA 1
ATOM 684 C C . ALA A 1 87 ? -2.928 -9.488 1.946 1.00 78.94 87 ALA A C 1
ATOM 686 O O . ALA A 1 87 ? -2.333 -10.445 2.439 1.00 78.94 87 ALA A O 1
ATOM 687 N N . ARG A 1 88 ? -3.924 -9.657 1.072 1.00 77.75 88 ARG A N 1
ATOM 688 C CA . ARG A 1 88 ? -4.372 -10.973 0.596 1.00 77.75 88 ARG A CA 1
ATOM 689 C C . ARG A 1 88 ? -3.816 -11.253 -0.792 1.00 77.75 88 ARG A C 1
ATOM 691 O O . ARG A 1 88 ? -4.557 -11.268 -1.770 1.00 77.75 88 ARG A O 1
ATOM 698 N N . GLY A 1 89 ? -2.510 -11.483 -0.842 1.00 82.06 89 GLY A N 1
ATOM 699 C CA . GLY A 1 89 ? -1.786 -11.777 -2.074 1.00 82.06 89 GLY A CA 1
ATOM 700 C C . GLY A 1 89 ? -1.125 -10.547 -2.685 1.00 82.06 89 GLY A C 1
ATOM 701 O O . GLY A 1 89 ? -0.929 -9.532 -2.014 1.00 82.06 89 GLY A O 1
ATOM 702 N N . ARG A 1 90 ? -0.742 -10.678 -3.958 1.00 86.31 90 ARG A N 1
ATOM 703 C CA . ARG A 1 90 ? 0.072 -9.679 -4.649 1.00 86.31 90 ARG A CA 1
ATOM 704 C C . ARG A 1 90 ? -0.656 -8.339 -4.815 1.00 86.31 90 ARG A C 1
ATOM 706 O O . ARG A 1 90 ? -1.833 -8.336 -5.187 1.00 86.31 90 ARG A O 1
ATOM 713 N N . PRO A 1 91 ? 0.019 -7.204 -4.583 1.00 88.19 91 PRO A N 1
ATOM 714 C CA . PRO A 1 91 ? -0.483 -5.916 -5.026 1.00 88.19 91 PRO A CA 1
ATOM 715 C C . PRO A 1 91 ? -0.412 -5.828 -6.556 1.00 88.19 91 PRO A C 1
ATOM 717 O O . PRO A 1 91 ? 0.467 -6.415 -7.182 1.00 88.19 91 PRO A O 1
ATOM 720 N N . SER A 1 92 ? -1.337 -5.075 -7.147 1.00 89.25 92 SER A N 1
ATOM 721 C CA . SER A 1 92 ? -1.324 -4.724 -8.568 1.00 89.25 92 SER A CA 1
ATOM 722 C C . SER A 1 92 ? -1.150 -3.220 -8.713 1.00 89.25 92 SER A C 1
ATOM 724 O O . SER A 1 92 ? -1.900 -2.456 -8.099 1.00 89.25 92 SER A O 1
ATOM 726 N N . LEU A 1 93 ? -0.204 -2.802 -9.541 1.00 87.94 93 LEU A N 1
ATOM 727 C CA . LEU A 1 93 ? -0.008 -1.404 -9.900 1.00 87.94 93 LEU A CA 1
ATOM 728 C C . LEU A 1 93 ? -0.688 -1.126 -11.238 1.00 87.94 93 LEU A C 1
ATOM 730 O O . LEU A 1 93 ? -0.548 -1.905 -12.176 1.00 87.94 93 LEU A O 1
ATOM 734 N N . ILE A 1 94 ? -1.443 -0.032 -11.291 1.00 87.12 94 ILE A N 1
ATOM 735 C CA . ILE A 1 94 ? -2.094 0.479 -12.498 1.00 87.12 94 ILE A CA 1
ATOM 736 C C . ILE A 1 94 ? -1.816 1.981 -12.499 1.00 87.12 94 ILE A C 1
ATOM 738 O O . ILE A 1 94 ? -2.210 2.659 -11.543 1.00 87.12 94 ILE A O 1
ATOM 742 N N . ALA A 1 95 ? -1.084 2.464 -13.503 1.00 71.19 95 ALA A N 1
ATOM 743 C CA . ALA A 1 95 ? -0.681 3.866 -13.642 1.00 71.19 95 ALA A CA 1
ATOM 744 C C . ALA A 1 95 ? -1.463 4.577 -14.754 1.00 71.19 95 ALA A C 1
ATOM 746 O O . ALA A 1 95 ? -1.765 3.930 -15.781 1.00 71.19 95 ALA A O 1
#

Sequence (95 aa):
MKTETPVVSLLDDSVNTTLLDVELTGDDLVTVWLEDGIVNDLLDQVDWTFEWMNEQLPVTSPVIPPDSREFLTTLCTECYFQVNVGARGRPSLIA

Solvent-accessible surface area (backbone atoms only — not comparable to full-atom values): 6525 Å² total; per-residue (Å²): 138,81,86,81,77,83,83,80,78,88,80,84,69,90,72,81,78,72,73,75,51,76,50,82,53,79,102,81,44,79,48,78,54,77,51,48,66,58,52,41,60,56,46,69,76,52,82,46,85,46,70,87,52,49,43,79,43,52,61,83,39,87,87,52,57,67,71,60,35,56,54,58,49,70,77,40,90,86,63,86,58,73,46,80,46,64,61,90,49,72,79,80,69,85,130

pLDDT: mean 73.08, std 13.81, range [40.44, 91.12]

Foldseek 3Di:
DDDDDDDDDPPPDDDPDQDWDWDDDPPDDIDIDHDLVVVVVVLVVDWQPDPVQKDKDWLVDPVDDPVVSVVVCVVDVPDTDIDIGHDPTTDGDDD

Mean predicted aligned error: 14.91 Å

Organism: Oesophagostomum dentatum (NCBI:txid61180)